Protein AF-A0A3D2R170-F1 (afdb_monomer_lite)

Secondary structure (DSSP, 8-state):
-EEE-B-TTT--B-THHHHHHHTTS-TTS--EEES-----

Structure (mmCIF, N/CA/C/O backbone):
data_AF-A0A3D2R170-F1
#
_entry.id   AF-A0A3D2R170-F1
#
loop_
_atom_site.group_PDB
_atom_site.id
_atom_site.type_symbol
_atom_site.label_atom_id
_atom_site.label_alt_id
_atom_site.label_comp_id
_atom_site.label_asym_id
_atom_site.label_entity_id
_atom_site.label_seq_id
_atom_site.pdbx_PDB_ins_code
_atom_site.Cartn_x
_atom_site.Cartn_y
_atom_site.Cartn_z
_atom_site.occupancy
_atom_site.B_iso_or_equiv
_atom_site.auth_seq_id
_atom_site.auth_comp_id
_atom_site.auth_asym_id
_atom_site.auth_atom_id
_atom_site.pdbx_PDB_model_num
ATOM 1 N N . ILE A 1 1 ? 0.490 2.854 8.736 1.00 94.31 1 ILE A N 1
ATOM 2 C CA . ILE A 1 1 ? 1.422 1.834 8.212 1.00 94.31 1 ILE A CA 1
ATOM 3 C C . ILE A 1 1 ? 1.328 1.869 6.6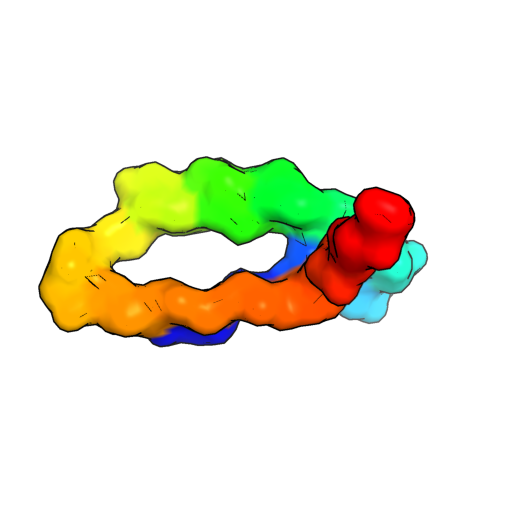97 1.00 94.31 1 ILE A C 1
ATOM 5 O O . ILE A 1 1 ? 0.220 1.778 6.183 1.00 94.31 1 ILE A O 1
ATOM 9 N N . GLY A 1 2 ? 2.454 2.090 6.015 1.00 97.25 2 GLY A N 1
ATOM 10 C CA . GLY A 1 2 ? 2.524 2.055 4.553 1.00 97.25 2 GLY A CA 1
ATOM 11 C C . GLY A 1 2 ? 2.742 0.626 4.060 1.00 97.25 2 GLY A C 1
ATOM 12 O O . GLY A 1 2 ? 3.607 -0.070 4.593 1.00 97.25 2 GLY A O 1
ATOM 13 N N . ILE A 1 3 ? 1.962 0.189 3.074 1.00 97.75 3 ILE A N 1
ATOM 14 C CA . ILE A 1 3 ? 2.132 -1.089 2.380 1.00 97.75 3 ILE A CA 1
ATOM 15 C C . ILE A 1 3 ? 2.431 -0.788 0.916 1.00 97.75 3 ILE A C 1
ATOM 17 O O . ILE A 1 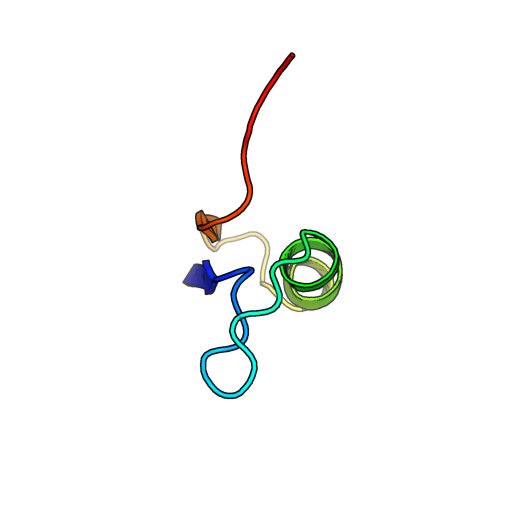3 ? 1.594 -0.232 0.206 1.00 97.75 3 ILE A O 1
ATOM 21 N N . ASN A 1 4 ? 3.620 -1.174 0.459 1.00 98.00 4 ASN A N 1
ATOM 22 C CA . ASN A 1 4 ? 4.021 -0.993 -0.927 1.00 98.00 4 ASN A CA 1
ATOM 23 C C . ASN A 1 4 ? 3.735 -2.265 -1.724 1.00 98.00 4 ASN A C 1
ATOM 25 O O . ASN A 1 4 ? 4.309 -3.319 -1.454 1.00 98.00 4 ASN A O 1
ATOM 29 N N . ASN A 1 5 ? 2.876 -2.157 -2.734 1.00 98.31 5 ASN A N 1
ATOM 30 C CA . ASN A 1 5 ? 2.508 -3.276 -3.597 1.00 98.31 5 ASN A CA 1
ATOM 31 C C . ASN A 1 5 ? 3.626 -3.677 -4.575 1.00 98.31 5 ASN A C 1
ATOM 33 O O . ASN A 1 5 ? 3.438 -4.630 -5.326 1.00 98.31 5 ASN A O 1
ATOM 37 N N . ARG A 1 6 ? 4.764 -2.960 -4.599 1.00 98.38 6 ARG A N 1
ATOM 38 C CA . ARG A 1 6 ? 5.936 -3.258 -5.431 1.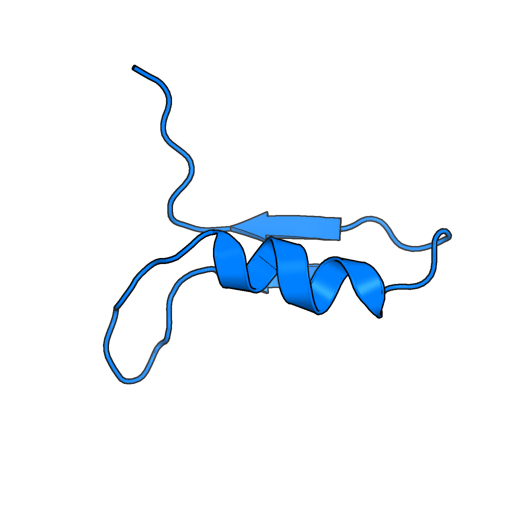00 98.38 6 ARG A CA 1
ATOM 39 C C . ARG A 1 6 ? 6.964 -4.085 -4.666 1.00 98.38 6 ARG A C 1
ATOM 41 O O . ARG A 1 6 ? 7.590 -3.601 -3.722 1.00 98.38 6 ARG A O 1
ATOM 48 N N . ASN A 1 7 ? 7.250 -5.283 -5.160 1.00 97.88 7 ASN A N 1
ATOM 49 C CA . ASN A 1 7 ? 8.410 -6.041 -4.708 1.00 97.88 7 ASN A CA 1
ATOM 50 C C . ASN A 1 7 ? 9.697 -5.363 -5.212 1.00 97.88 7 ASN A C 1
ATOM 52 O O . ASN A 1 7 ? 9.910 -5.256 -6.413 1.00 97.88 7 ASN A O 1
ATOM 56 N N . LEU A 1 8 ? 10.585 -4.911 -4.324 1.00 97.69 8 LEU A N 1
ATOM 57 C CA . LEU A 1 8 ? 11.793 -4.168 -4.725 1.00 97.69 8 LEU A CA 1
ATOM 58 C C . LEU A 1 8 ? 12.894 -5.033 -5.363 1.00 97.69 8 LEU A C 1
ATOM 60 O O . LEU A 1 8 ? 13.824 -4.485 -5.947 1.00 97.69 8 LEU A O 1
ATOM 64 N N . LYS A 1 9 ? 12.810 -6.365 -5.257 1.00 98.00 9 LYS A N 1
ATOM 65 C CA . LYS A 1 9 ? 13.774 -7.287 -5.883 1.00 98.00 9 LYS A CA 1
ATOM 66 C C . LYS A 1 9 ? 13.397 -7.630 -7.323 1.00 98.00 9 LYS A C 1
ATOM 68 O O . LYS A 1 9 ? 14.283 -7.841 -8.141 1.00 98.00 9 LYS A O 1
ATOM 73 N N . 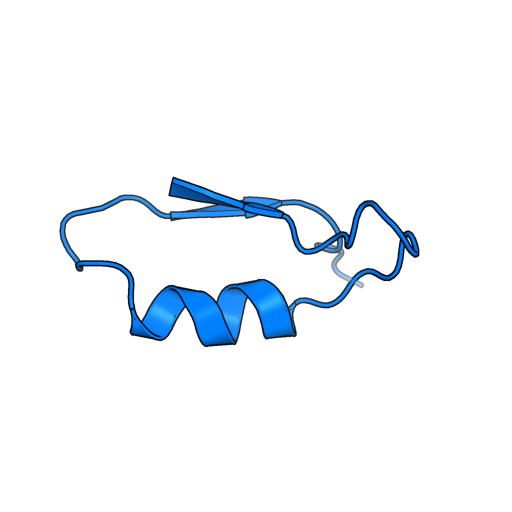THR A 1 10 ? 12.099 -7.716 -7.615 1.00 98.06 10 THR A N 1
ATOM 74 C CA . THR A 1 10 ? 11.573 -8.150 -8.925 1.00 98.06 10 THR A CA 1
ATOM 75 C C 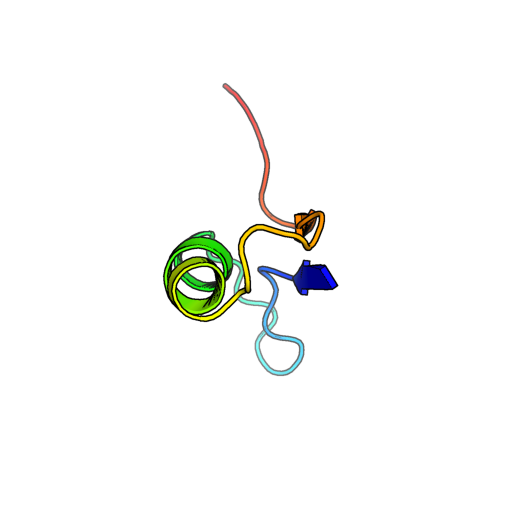. THR A 1 10 ? 10.828 -7.051 -9.679 1.00 98.06 10 THR A C 1
ATOM 77 O O . THR A 1 10 ? 10.563 -7.195 -10.866 1.00 98.06 10 THR A O 1
ATOM 80 N N . PHE A 1 11 ? 10.478 -5.962 -8.994 1.00 97.62 11 PHE A N 1
ATOM 81 C CA . PHE A 1 11 ? 9.624 -4.866 -9.456 1.00 97.62 11 PHE A CA 1
ATOM 82 C C . PHE A 1 11 ? 8.201 -5.250 -9.866 1.00 97.62 11 PHE A C 1
ATOM 84 O O . PHE A 1 11 ? 7.475 -4.400 -10.384 1.00 97.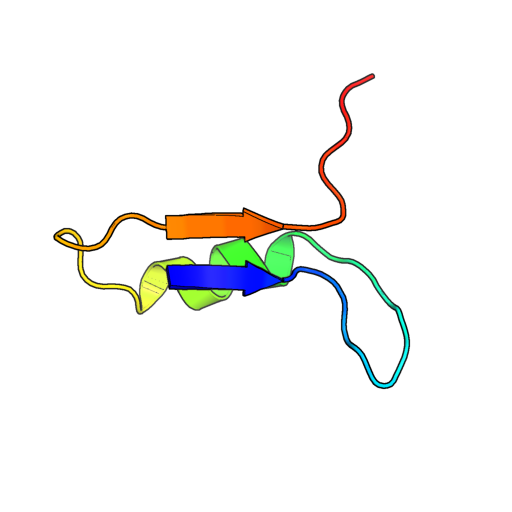62 11 PHE A O 1
ATOM 91 N N . GLU A 1 12 ? 7.777 -6.477 -9.570 1.00 98.31 12 GLU A N 1
ATOM 92 C CA . GLU A 1 12 ? 6.389 -6.905 -9.709 1.00 98.31 12 GLU A CA 1
ATOM 93 C C . GLU A 1 12 ? 5.478 -6.072 -8.801 1.00 98.31 12 GLU A C 1
ATOM 95 O O . GLU A 1 12 ? 5.855 -5.733 -7.675 1.00 98.31 12 GLU A O 1
ATOM 100 N N . VAL A 1 13 ? 4.284 -5.742 -9.300 1.00 97.69 13 VAL A N 1
ATOM 101 C CA . VAL A 1 13 ? 3.278 -4.970 -8.570 1.00 97.69 13 VAL A CA 1
ATOM 102 C C . VAL A 1 13 ? 1.995 -5.782 -8.435 1.00 97.69 13 VAL A C 1
ATOM 104 O O . VAL A 1 13 ? 1.417 -6.182 -9.442 1.00 97.69 13 VAL A O 1
ATOM 107 N N . THR A 1 14 ? 1.522 -5.983 -7.203 1.00 97.81 14 THR A N 1
ATOM 108 C CA . THR A 1 14 ? 0.248 -6.668 -6.933 1.00 97.81 14 THR A CA 1
ATOM 109 C C . THR A 1 14 ? -0.464 -6.116 -5.699 1.00 97.81 14 THR A C 1
ATOM 111 O O . THR A 1 14 ? 0.116 -6.044 -4.613 1.00 97.81 14 THR A O 1
ATOM 114 N N . LEU A 1 15 ? -1.751 -5.770 -5.854 1.00 97.38 15 LEU A N 1
ATOM 115 C CA . LEU A 1 15 ? -2.617 -5.305 -4.758 1.00 97.38 15 LEU A CA 1
ATOM 116 C C . LEU A 1 15 ? -2.876 -6.389 -3.702 1.00 97.38 15 LEU A C 1
ATOM 118 O O . LEU A 1 15 ? -3.245 -6.067 -2.572 1.00 97.38 15 LEU A O 1
ATOM 122 N N . GLN A 1 16 ? -2.644 -7.660 -4.047 1.00 97.94 16 GLN A N 1
ATOM 123 C CA . GLN A 1 16 ? -2.785 -8.780 -3.119 1.00 97.94 16 GLN A CA 1
ATOM 124 C C . GLN A 1 16 ? -1.895 -8.597 -1.879 1.00 97.94 16 GLN A C 1
ATOM 126 O O . GLN A 1 16 ? -2.319 -8.916 -0.771 1.00 97.94 16 GLN A O 1
ATOM 131 N N . THR A 1 17 ? -0.728 -7.960 -2.045 1.00 97.25 17 THR A N 1
ATOM 132 C CA . THR A 1 17 ? 0.178 -7.590 -0.944 1.00 97.25 17 THR A CA 1
ATOM 133 C C . THR A 1 17 ? -0.541 -6.782 0.137 1.00 97.25 17 THR A C 1
ATOM 135 O O . THR A 1 17 ? -0.444 -7.097 1.321 1.00 97.25 17 THR A O 1
ATOM 138 N N . THR A 1 18 ? -1.302 -5.756 -0.260 1.00 97.62 18 THR A N 1
ATOM 139 C CA . THR A 1 18 ? -2.093 -4.949 0.679 1.00 97.62 18 THR A CA 1
ATOM 140 C C . THR A 1 18 ? -3.189 -5.776 1.348 1.00 97.62 18 THR A C 1
ATOM 142 O O . THR A 1 18 ? -3.357 -5.682 2.562 1.00 97.62 18 THR A O 1
ATOM 145 N N . LEU A 1 19 ? -3.924 -6.589 0.584 1.00 96.56 19 LEU A N 1
ATOM 146 C CA . LEU A 1 19 ? -5.056 -7.371 1.099 1.00 96.56 19 LEU A CA 1
ATOM 147 C C . LEU A 1 19 ? -4.636 -8.432 2.122 1.00 96.56 19 LEU A C 1
ATOM 149 O O . LEU A 1 19 ? -5.374 -8.691 3.072 1.00 96.56 19 LEU A O 1
ATOM 153 N N . ASP A 1 20 ? -3.468 -9.043 1.937 1.00 97.12 20 ASP A N 1
ATOM 154 C CA . ASP A 1 20 ? -2.964 -10.048 2.867 1.00 97.12 20 ASP A CA 1
ATOM 155 C C . ASP A 1 20 ? -2.445 -9.420 4.155 1.00 97.12 20 ASP A C 1
ATOM 157 O O . ASP A 1 20 ? -2.828 -9.866 5.231 1.00 97.12 20 ASP A O 1
ATOM 161 N N . ILE A 1 21 ? -1.676 -8.332 4.058 1.00 96.44 21 ILE A N 1
ATOM 162 C CA . ILE A 1 21 ? -1.115 -7.652 5.235 1.00 96.44 21 ILE A CA 1
ATOM 163 C C . ILE A 1 21 ? -2.206 -6.958 6.063 1.00 96.44 21 ILE A C 1
ATOM 165 O O . ILE A 1 21 ? -2.106 -6.901 7.287 1.00 96.44 21 ILE A O 1
ATOM 169 N N . MET A 1 22 ? -3.269 -6.444 5.434 1.00 95.25 22 MET A N 1
ATOM 170 C CA . MET A 1 22 ? -4.353 -5.751 6.145 1.00 95.25 22 MET A CA 1
ATOM 171 C C . MET A 1 22 ? -5.022 -6.628 7.217 1.00 95.25 22 MET A C 1
ATOM 173 O O . MET A 1 22 ? -5.502 -6.093 8.212 1.00 95.25 22 MET A O 1
ATOM 177 N N . LYS A 1 23 ? -5.014 -7.958 7.047 1.00 95.12 23 LYS A N 1
ATOM 178 C CA . LYS A 1 23 ? -5.575 -8.919 8.014 1.00 95.12 23 LYS A CA 1
ATOM 179 C C . LYS A 1 23 ? -4.833 -8.912 9.355 1.00 95.12 23 LYS A C 1
ATOM 181 O O . LYS A 1 23 ? -5.436 -9.234 10.374 1.00 95.12 23 LYS A O 1
ATOM 186 N N . ASP A 1 24 ? -3.565 -8.507 9.347 1.00 96.69 24 ASP A N 1
ATOM 187 C CA . ASP A 1 24 ? -2.685 -8.509 10.517 1.00 96.69 24 ASP A CA 1
ATOM 188 C C . ASP A 1 24 ? -2.525 -7.112 11.146 1.00 96.69 24 ASP A C 1
ATOM 190 O O . ASP A 1 24 ? -1.894 -6.966 12.196 1.00 96.69 24 ASP A O 1
ATOM 194 N N . ILE A 1 25 ? -3.074 -6.062 10.519 1.00 95.69 25 ILE A N 1
ATOM 195 C CA . ILE A 1 25 ? -2.955 -4.687 11.014 1.00 95.69 25 ILE A CA 1
ATOM 196 C C . ILE A 1 25 ? -4.055 -4.396 12.050 1.00 95.69 25 ILE A C 1
ATOM 198 O O . ILE A 1 25 ? -5.240 -4.530 11.743 1.00 95.69 25 ILE A O 1
ATOM 202 N N . PRO A 1 26 ? -3.693 -3.919 13.258 1.00 96.88 26 PRO A N 1
ATOM 203 C CA . PRO A 1 26 ? -4.664 -3.473 14.251 1.00 96.88 26 PRO A CA 1
ATOM 204 C C . PRO A 1 26 ? -5.579 -2.357 13.733 1.00 96.88 26 PRO A C 1
ATOM 206 O O . PRO A 1 26 ? -5.132 -1.424 13.062 1.00 96.88 26 PRO A O 1
ATOM 209 N N . SER A 1 27 ? -6.858 -2.408 14.106 1.00 94.88 27 SER A N 1
ATOM 210 C CA . SER A 1 27 ? -7.885 -1.475 13.621 1.00 94.88 27 SER A CA 1
ATOM 211 C C . SER A 1 27 ? -7.681 -0.018 14.054 1.00 94.88 27 SER A C 1
ATOM 213 O O . SER A 1 27 ? -8.291 0.878 13.479 1.00 94.88 27 SER A O 1
ATOM 215 N N . ASP A 1 28 ? -6.846 0.244 15.065 1.00 97.00 28 ASP A N 1
ATOM 216 C CA . ASP A 1 28 ? -6.495 1.595 15.521 1.00 97.00 28 ASP A CA 1
ATOM 217 C C . ASP A 1 28 ? -5.402 2.257 14.660 1.00 97.00 28 ASP A C 1
ATOM 219 O O . ASP A 1 28 ? -5.032 3.410 14.901 1.00 97.00 28 ASP A O 1
ATOM 223 N N . LYS A 1 29 ? -4.855 1.551 13.659 1.00 96.31 29 LYS A N 1
ATOM 224 C CA . LYS A 1 29 ? -3.818 2.075 12.763 1.00 96.31 29 LYS A CA 1
ATOM 225 C C . LYS A 1 29 ? -4.402 2.504 11.426 1.00 96.31 29 LYS A C 1
ATOM 227 O O . LYS A 1 29 ? -5.102 1.763 10.747 1.00 96.31 29 LYS A O 1
ATOM 232 N N . ILE A 1 30 ? -4.002 3.693 10.986 1.00 96.94 30 ILE A N 1
ATOM 233 C CA . ILE A 1 30 ? -4.251 4.147 9.617 1.00 96.94 30 ILE A CA 1
ATOM 234 C C . ILE A 1 30 ? -3.328 3.372 8.675 1.00 96.94 30 ILE A C 1
ATOM 236 O O . ILE A 1 30 ? -2.109 3.356 8.875 1.00 96.94 30 ILE A O 1
ATOM 240 N N . THR A 1 31 ? -3.895 2.767 7.635 1.00 96.44 31 THR A N 1
ATOM 241 C CA . THR A 1 31 ? -3.155 2.044 6.591 1.00 96.44 31 THR A CA 1
ATOM 242 C C . THR A 1 31 ? -3.108 2.874 5.312 1.00 96.44 31 THR A C 1
ATOM 244 O O . THR A 1 31 ? -4.116 3.451 4.916 1.00 96.44 31 THR A O 1
ATOM 247 N N . ILE A 1 32 ? -1.937 2.944 4.675 1.00 97.62 32 ILE A N 1
ATOM 248 C CA . ILE A 1 32 ? -1.720 3.626 3.393 1.00 97.62 32 ILE A CA 1
ATOM 249 C C . ILE A 1 32 ? -1.215 2.576 2.408 1.00 97.62 32 ILE A C 1
ATOM 251 O O . ILE A 1 32 ? -0.232 1.897 2.688 1.00 97.62 32 ILE A O 1
ATOM 255 N N . THR A 1 33 ? -1.896 2.418 1.277 1.00 97.56 33 THR A N 1
ATOM 256 C CA . THR A 1 33 ? -1.477 1.512 0.202 1.00 97.56 33 THR A CA 1
ATOM 257 C C . THR A 1 33 ? -0.796 2.308 -0.909 1.00 97.56 33 THR A C 1
ATOM 259 O O . THR A 1 33 ? -1.238 3.400 -1.267 1.00 97.56 33 THR A O 1
ATOM 262 N N . GLU A 1 34 ? 0.316 1.787 -1.418 1.00 97.94 34 GLU A N 1
ATOM 263 C CA . GLU A 1 34 ? 1.201 2.483 -2.350 1.00 97.94 34 GLU A CA 1
ATOM 264 C C . GLU A 1 34 ? 1.541 1.589 -3.546 1.00 97.94 34 GLU A C 1
ATOM 266 O O . GLU A 1 34 ? 1.699 0.376 -3.405 1.00 97.94 34 GLU A O 1
ATOM 271 N N . SER A 1 35 ? 1.746 2.204 -4.715 1.00 97.19 35 SER A N 1
ATOM 272 C CA . SER A 1 35 ? 2.003 1.540 -6.006 1.00 97.19 35 SER A CA 1
ATOM 273 C C . SER A 1 35 ? 0.821 0.716 -6.545 1.00 97.19 35 SER A C 1
ATOM 275 O O . SER A 1 35 ? 0.137 0.012 -5.811 1.00 97.19 35 SER A O 1
ATOM 277 N N . GLY A 1 36 ? 0.605 0.753 -7.865 1.00 94.69 36 GLY A N 1
ATOM 278 C CA . GLY A 1 36 ? -0.357 -0.135 -8.538 1.00 94.69 36 GLY A CA 1
ATOM 279 C C . GLY A 1 36 ? -1.830 0.270 -8.450 1.00 94.69 36 GLY A C 1
ATOM 280 O O . GLY A 1 36 ? -2.684 -0.533 -8.809 1.00 94.69 36 GLY A O 1
ATOM 281 N N . ILE A 1 37 ? -2.135 1.488 -7.993 1.00 96.25 37 ILE A N 1
ATOM 282 C CA . ILE A 1 37 ? -3.506 2.011 -7.924 1.00 96.25 37 ILE A CA 1
ATOM 283 C C . ILE A 1 37 ? -3.772 2.867 -9.158 1.00 96.25 37 ILE A C 1
ATOM 285 O O . ILE A 1 37 ? -3.247 3.971 -9.286 1.00 96.25 37 ILE A O 1
ATOM 289 N N . PHE A 1 38 ? -4.594 2.339 -10.057 1.00 95.00 38 PHE A N 1
ATOM 290 C CA . PHE A 1 38 ? -5.068 3.008 -11.262 1.00 95.00 38 PHE A CA 1
ATOM 291 C C . PHE A 1 38 ? -6.563 2.712 -11.419 1.00 95.00 38 PHE A C 1
ATOM 293 O O . PHE A 1 38 ? -7.035 1.660 -10.989 1.00 95.00 38 PHE A O 1
ATOM 300 N N . THR A 1 39 ? -7.305 3.622 -12.037 1.00 89.94 39 THR A N 1
ATOM 301 C CA . THR A 1 39 ? -8.722 3.442 -12.377 1.00 89.94 39 THR A CA 1
ATOM 302 C C . THR A 1 39 ? -8.883 3.639 -13.881 1.00 89.94 39 THR A C 1
ATOM 304 O O . THR A 1 39 ? -8.295 4.577 -14.422 1.00 89.94 39 THR A O 1
ATOM 307 N N . HIS A 1 40 ? -9.639 2.760 -14.542 1.00 67.00 40 HIS A N 1
ATOM 308 C CA . HIS A 1 40 ? -10.065 2.927 -15.935 1.00 67.00 40 HIS A CA 1
ATOM 309 C C . HIS A 1 40 ? -11.444 3.576 -15.996 1.00 67.00 40 HIS A C 1
ATOM 311 O O . HIS A 1 40 ? -12.267 3.252 -15.110 1.00 67.00 40 HIS A O 1
#

Foldseek 3Di:
DEFEQADPVPRDGDCVSVVVVVVVDDPVDDYHYHPDDDDD

Sequence (40 aa):
IGINNRNLKTFEVTLQTTLDIMKDIPSDKITITESGIFTH

Radius of gyration: 10.82 Å; chains: 1; bounding box: 24×14×32 Å

pLDDT: mean 96.04, std 4.9, range [67.0, 98.38]